Protein AF-A0A382PWG3-F1 (afdb_monomer)

Solvent-accessible surface area (backbone atoms only — not comparable to full-atom values): 4470 Å² total; per-residue (Å²): 109,71,66,60,56,50,50,53,50,52,50,53,50,51,53,50,51,51,53,52,55,62,69,65,56,74,77,79,65,68,70,42,78,4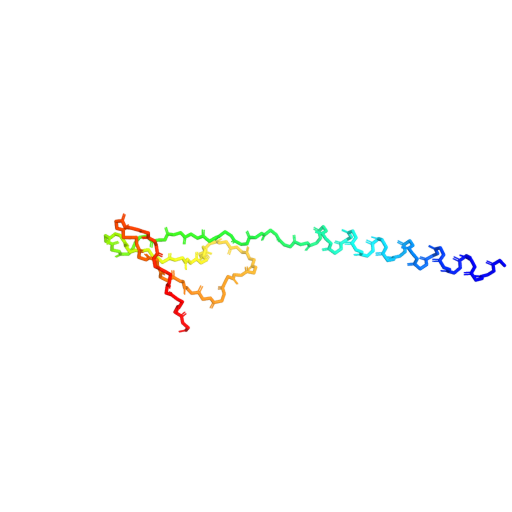4,75,79,49,94,54,30,28,37,37,35,55,54,86,87,62,86,76,79,68,67,97,58,43,32,39,35,40,60,52,101,90,48,75,48,80,43,78,51,130

Sequence (73 aa):
MNRILCLTLLVALGVFTTLVSNNAQEARFPIRALEVAQNLHVLSSDPNQQGMRTGGNTGVFVTTNGIVLVDTK

Structure (mmCIF, N/CA/C/O backbone):
data_AF-A0A382PWG3-F1
#
_entry.id   AF-A0A382PWG3-F1
#
loop_
_atom_site.group_PDB
_atom_site.id
_atom_site.type_symbol
_atom_site.label_atom_id
_atom_site.label_alt_id
_atom_site.label_comp_id
_atom_site.label_asym_id
_atom_site.label_entity_id
_atom_site.label_seq_id
_atom_site.pdbx_PDB_ins_code
_atom_site.Cartn_x
_atom_site.Cartn_y
_atom_site.Cartn_z
_atom_site.occupancy
_atom_site.B_iso_or_equiv
_atom_site.auth_seq_id
_atom_site.auth_comp_id
_atom_site.auth_asym_id
_atom_site.auth_atom_id
_atom_site.pdbx_PDB_model_num
ATOM 1 N N . MET A 1 1 ? -3.276 23.997 42.558 1.00 63.59 1 MET A N 1
ATOM 2 C CA . MET A 1 1 ? -2.525 24.560 41.411 1.00 63.59 1 MET A CA 1
ATOM 3 C C . MET A 1 1 ? -1.573 23.557 40.764 1.00 63.59 1 MET A C 1
ATOM 5 O O . MET A 1 1 ? -1.700 23.358 39.566 1.00 63.59 1 MET A O 1
ATOM 9 N N . ASN A 1 2 ? -0.716 22.849 41.512 1.00 84.38 2 ASN A N 1
ATOM 10 C CA . ASN A 1 2 ? 0.278 21.923 40.927 1.00 84.38 2 ASN A CA 1
ATOM 11 C C . ASN A 1 2 ? -0.315 20.824 40.028 1.00 84.38 2 ASN A C 1
ATOM 13 O O . ASN A 1 2 ? 0.273 20.482 39.012 1.00 84.38 2 ASN A O 1
ATOM 17 N N . ARG A 1 3 ? -1.503 20.303 40.365 1.00 87.31 3 ARG A N 1
ATOM 18 C CA . ARG A 1 3 ? -2.181 19.274 39.557 1.00 87.31 3 ARG A CA 1
ATOM 19 C C . ARG A 1 3 ? -2.661 19.802 38.206 1.00 87.31 3 ARG A C 1
ATOM 21 O O . ARG A 1 3 ? -2.487 19.121 37.209 1.00 87.31 3 ARG A O 1
ATOM 28 N N . ILE A 1 4 ? -3.223 21.012 38.179 1.00 93.31 4 ILE A N 1
ATOM 29 C CA . ILE A 1 4 ? -3.702 21.651 36.944 1.00 93.31 4 ILE A CA 1
ATOM 30 C C . ILE A 1 4 ? -2.510 21.977 36.046 1.00 93.31 4 ILE A C 1
ATOM 32 O O . ILE A 1 4 ? -2.531 21.649 34.869 1.00 93.31 4 ILE A O 1
ATOM 36 N N . LEU A 1 5 ? -1.439 22.533 36.620 1.00 95.12 5 LEU A N 1
ATOM 37 C CA . LEU A 1 5 ? -0.214 22.844 35.884 1.00 95.12 5 LEU A CA 1
ATOM 38 C C . LEU A 1 5 ? 0.424 21.579 35.287 1.00 95.12 5 LEU A C 1
ATOM 40 O O . LEU A 1 5 ? 0.814 21.576 34.124 1.00 95.12 5 LEU A O 1
ATOM 44 N N . CYS A 1 6 ? 0.452 20.488 36.056 1.00 95.12 6 CYS A N 1
ATOM 45 C CA . CYS A 1 6 ? 0.913 19.185 35.584 1.00 95.12 6 CYS A CA 1
ATOM 46 C C . CYS A 1 6 ? 0.038 18.640 34.443 1.00 95.12 6 CYS A C 1
ATOM 48 O O . CYS A 1 6 ? 0.569 18.207 33.425 1.00 95.12 6 CYS A O 1
ATOM 50 N N . LEU A 1 7 ? -1.293 18.718 34.569 1.00 96.06 7 LEU A N 1
ATOM 51 C CA . LEU A 1 7 ? -2.211 18.243 33.531 1.00 96.06 7 LEU A CA 1
ATOM 52 C C . LEU A 1 7 ? -2.040 19.026 32.224 1.00 96.06 7 LEU A C 1
ATOM 54 O O . LEU A 1 7 ? -1.958 18.428 31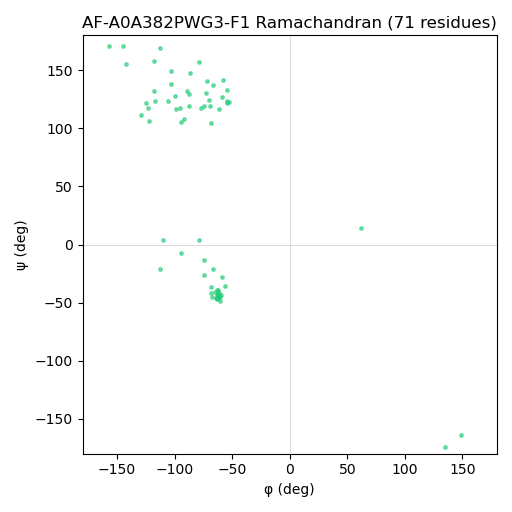.155 1.00 96.06 7 LEU A O 1
ATOM 58 N N . THR A 1 8 ? -1.930 20.354 32.311 1.00 96.38 8 THR A N 1
ATOM 59 C CA . THR A 1 8 ? -1.713 21.218 31.145 1.00 96.38 8 THR A CA 1
ATOM 60 C C . THR A 1 8 ? -0.388 20.904 30.457 1.00 96.38 8 THR A C 1
ATOM 62 O O . THR A 1 8 ? -0.347 20.811 29.232 1.00 96.38 8 THR A O 1
ATOM 65 N N . LEU A 1 9 ? 0.685 20.688 31.228 1.00 97.50 9 LEU A N 1
ATOM 66 C CA . LEU A 1 9 ? 1.983 20.288 30.685 1.00 97.50 9 LEU A CA 1
ATOM 67 C C . LEU A 1 9 ? 1.886 18.946 29.946 1.00 97.50 9 LEU A C 1
ATOM 69 O O . LEU A 1 9 ? 2.401 18.815 28.838 1.00 97.50 9 LEU A O 1
ATOM 73 N N . LEU A 1 10 ? 1.198 17.967 30.541 1.00 97.19 10 LEU A N 1
ATOM 74 C CA . LEU A 1 10 ? 1.042 16.638 29.956 1.00 97.19 10 LEU A CA 1
ATOM 75 C C . LEU A 1 10 ? 0.273 16.693 28.630 1.00 97.19 10 LEU A C 1
ATOM 77 O O . LEU A 1 10 ? 0.676 16.067 27.652 1.00 97.19 10 LEU A O 1
ATOM 81 N N . VAL A 1 11 ? -0.807 17.479 28.583 1.00 98.00 11 VAL A N 1
ATOM 82 C CA . VAL A 1 11 ? -1.598 17.689 27.364 1.00 98.00 11 VAL A CA 1
ATOM 83 C C . VAL A 1 11 ? -0.762 18.381 26.292 1.00 98.00 11 VAL A C 1
ATOM 85 O O . VAL A 1 11 ? -0.742 17.919 25.154 1.00 98.00 11 VAL A O 1
ATOM 88 N N . ALA A 1 12 ? -0.029 19.441 26.642 1.00 97.94 12 ALA A N 1
ATOM 89 C CA . ALA A 1 12 ? 0.834 20.145 25.695 1.00 97.94 12 ALA A CA 1
ATOM 90 C C . ALA A 1 12 ? 1.908 19.215 25.105 1.00 97.94 12 ALA A C 1
ATOM 92 O O . ALA A 1 12 ? 2.115 19.199 23.892 1.00 97.94 12 ALA A O 1
ATOM 93 N N . LEU A 1 13 ? 2.539 18.388 25.945 1.00 98.00 13 LEU A N 1
ATOM 94 C CA . LEU A 1 13 ? 3.527 17.404 25.509 1.00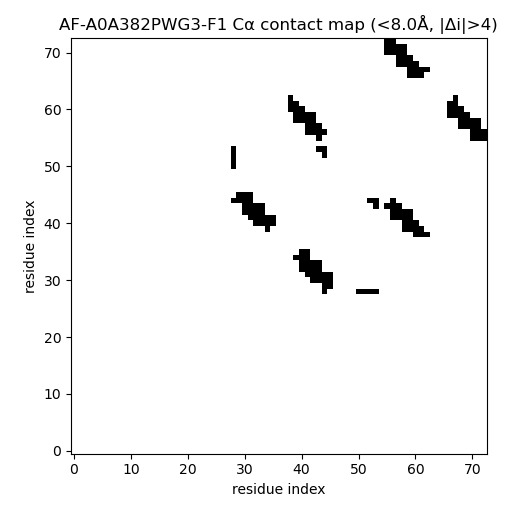 98.00 13 LEU A CA 1
ATOM 95 C C . LEU A 1 13 ? 2.903 16.321 24.614 1.00 98.00 13 LEU A C 1
ATOM 97 O O . LEU A 1 13 ? 3.485 15.950 23.596 1.00 98.00 13 LEU A O 1
ATOM 101 N N . GLY A 1 14 ? 1.705 15.839 24.949 1.00 97.56 14 GLY A N 1
ATOM 102 C CA . GLY A 1 14 ? 0.968 14.865 24.140 1.00 97.56 14 GLY A CA 1
ATOM 103 C C . GLY A 1 14 ? 0.600 15.404 22.755 1.00 97.56 14 GLY A C 1
ATOM 104 O O . GLY A 1 14 ? 0.826 14.743 21.742 1.00 97.56 14 GLY A O 1
ATOM 105 N N . VAL A 1 15 ? 0.100 16.638 22.685 1.00 97.62 15 VAL A N 1
ATOM 106 C CA . VAL A 1 15 ? -0.202 17.300 21.407 1.00 97.62 15 VAL A CA 1
ATOM 107 C C . VAL A 1 15 ? 1.074 17.493 20.591 1.00 97.62 15 VAL A C 1
ATOM 109 O O . VAL A 1 15 ? 1.102 17.154 19.410 1.00 97.62 15 VAL A O 1
ATOM 112 N N . PHE A 1 16 ? 2.152 17.971 21.216 1.00 97.12 16 PHE A N 1
ATOM 113 C CA . PHE A 1 16 ? 3.428 18.184 20.536 1.00 97.12 16 PHE A CA 1
ATOM 114 C C . PHE A 1 16 ? 4.008 16.884 19.965 1.00 97.12 16 PHE A C 1
ATOM 116 O O . PHE A 1 16 ? 4.357 16.825 18.789 1.00 97.12 16 PHE A O 1
ATOM 123 N N . THR A 1 17 ? 4.054 15.817 20.764 1.00 95.44 17 THR A N 1
ATOM 124 C CA . THR A 1 17 ? 4.550 14.502 20.322 1.00 95.44 17 THR A CA 1
ATOM 125 C C . THR A 1 17 ? 3.703 13.913 19.197 1.00 95.44 17 THR A C 1
ATOM 127 O O . THR A 1 17 ? 4.259 13.377 18.239 1.00 95.44 17 THR A O 1
ATOM 130 N N . THR A 1 18 ? 2.379 14.075 19.255 1.00 95.00 18 THR A N 1
ATOM 131 C CA . THR A 1 18 ? 1.468 13.651 18.181 1.00 95.00 18 THR A CA 1
ATOM 132 C C . THR A 1 18 ? 1.748 14.412 16.886 1.00 95.00 18 THR A C 1
ATOM 134 O O . THR A 1 18 ? 1.885 13.801 15.829 1.00 95.00 18 THR A O 1
ATOM 137 N N . LEU A 1 19 ? 1.891 15.739 16.960 1.00 94.69 19 LEU A N 1
ATOM 138 C CA . LEU A 1 19 ? 2.190 16.578 15.798 1.00 94.69 19 LEU A CA 1
ATOM 139 C C . LEU A 1 19 ? 3.538 16.222 15.169 1.00 94.69 19 LEU A C 1
ATOM 141 O O . LEU A 1 19 ? 3.619 16.078 13.950 1.00 94.69 19 LEU A O 1
ATOM 145 N N . VAL A 1 20 ? 4.584 16.059 15.981 1.00 92.88 20 VAL A N 1
ATOM 146 C CA . VAL A 1 20 ? 5.918 15.680 15.498 1.00 92.88 20 VAL A CA 1
ATOM 147 C C . VAL A 1 20 ? 5.884 14.298 14.853 1.00 92.88 20 VAL A C 1
ATOM 149 O O . VAL A 1 20 ? 6.383 14.147 13.745 1.00 92.88 20 VAL A O 1
ATOM 152 N N . SER A 1 21 ? 5.238 13.314 15.483 1.00 87.81 21 SER A N 1
ATOM 153 C CA . SER A 1 21 ? 5.138 11.951 14.937 1.00 87.81 21 SER A CA 1
ATOM 154 C C . SER A 1 21 ? 4.367 11.916 13.617 1.00 87.81 21 SER A C 1
ATOM 156 O O . SER A 1 21 ? 4.764 11.219 12.690 1.00 87.81 21 SER A O 1
ATOM 158 N N . ASN A 1 22 ? 3.297 12.707 13.503 1.00 86.56 22 ASN A N 1
ATOM 159 C CA . ASN A 1 22 ? 2.519 12.810 12.271 1.00 86.56 22 ASN A CA 1
ATOM 160 C C . ASN A 1 22 ? 3.305 13.495 11.138 1.00 86.56 22 ASN A C 1
ATOM 162 O O . ASN A 1 22 ? 3.191 13.098 9.985 1.00 86.56 22 ASN A O 1
ATOM 166 N N . ASN A 1 23 ? 4.126 14.502 11.453 1.00 82.12 23 ASN A N 1
ATOM 167 C CA . ASN A 1 23 ? 5.014 15.135 10.467 1.00 82.12 23 ASN A CA 1
ATOM 168 C C . ASN A 1 23 ? 6.228 14.266 10.111 1.00 82.12 23 ASN A C 1
ATOM 170 O O . ASN A 1 23 ? 6.764 14.390 9.016 1.00 82.12 23 ASN A O 1
ATOM 174 N N . ALA A 1 24 ? 6.656 13.388 11.018 1.00 77.69 24 ALA A N 1
ATOM 175 C CA . ALA A 1 24 ? 7.725 12.424 10.786 1.00 77.69 24 ALA A CA 1
ATOM 176 C C . ALA A 1 24 ? 7.266 11.197 9.978 1.00 77.69 24 ALA A C 1
ATOM 178 O O . ALA A 1 24 ? 8.056 10.276 9.777 1.00 77.69 24 ALA A O 1
ATOM 179 N N . GLN A 1 25 ? 6.010 11.156 9.518 1.00 70.31 25 GLN A N 1
ATOM 180 C CA . GLN A 1 25 ? 5.554 10.104 8.622 1.00 70.31 25 GLN A CA 1
ATOM 181 C C . GLN A 1 25 ? 6.371 10.155 7.324 1.00 70.31 25 GLN A C 1
ATOM 183 O O . GLN A 1 25 ? 6.315 11.136 6.581 1.00 70.31 25 GLN A O 1
ATOM 188 N N . GLU A 1 26 ? 7.126 9.088 7.051 1.00 66.81 26 GLU A N 1
ATOM 189 C CA . GLU A 1 26 ? 7.879 8.972 5.805 1.00 66.81 26 GLU A CA 1
ATOM 190 C C . GLU A 1 26 ? 6.938 9.077 4.599 1.00 66.81 26 GLU A C 1
ATOM 192 O O . GLU A 1 26 ? 5.811 8.560 4.599 1.00 66.81 26 GLU A O 1
ATOM 197 N N . ALA A 1 27 ? 7.411 9.752 3.549 1.00 70.75 27 ALA A N 1
ATOM 198 C CA . ALA A 1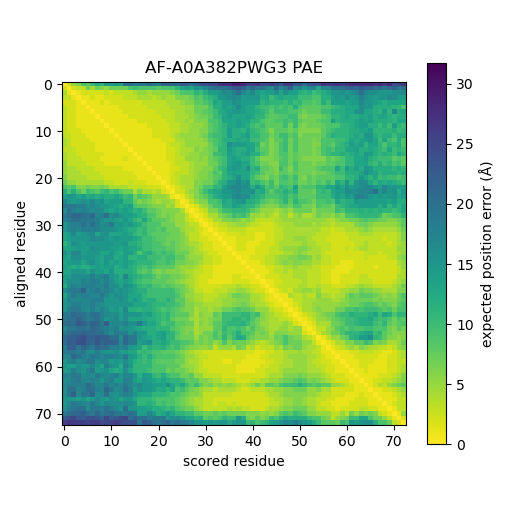 27 ? 6.711 9.777 2.277 1.00 70.75 27 ALA A CA 1
ATOM 199 C C . ALA A 1 27 ? 6.465 8.334 1.817 1.00 70.75 27 ALA A C 1
ATOM 201 O O . ALA A 1 27 ? 7.367 7.497 1.864 1.00 70.75 27 ALA A O 1
ATOM 202 N N . ARG A 1 28 ? 5.234 8.034 1.382 1.00 72.62 28 ARG A N 1
ATOM 203 C CA . ARG A 1 28 ? 4.895 6.694 0.885 1.00 72.62 28 ARG A CA 1
ATOM 204 C C . ARG A 1 28 ? 5.873 6.323 -0.225 1.00 72.62 28 ARG A C 1
ATOM 206 O O . ARG A 1 28 ? 5.968 7.051 -1.214 1.00 72.62 28 ARG A O 1
ATOM 213 N N . PHE A 1 29 ? 6.569 5.201 -0.058 1.00 73.44 29 PHE A N 1
ATOM 214 C CA . PHE A 1 29 ? 7.524 4.736 -1.054 1.00 73.44 29 PHE A CA 1
ATOM 215 C C . PHE A 1 29 ? 6.799 4.521 -2.392 1.00 73.44 29 PHE A C 1
ATOM 217 O O . PHE A 1 29 ? 5.765 3.842 -2.415 1.00 73.44 29 PHE A O 1
ATOM 224 N N . PRO A 1 30 ? 7.272 5.112 -3.502 1.00 76.88 30 PRO A N 1
ATOM 225 C CA . PRO A 1 30 ? 6.568 5.019 -4.769 1.00 76.88 30 PRO A CA 1
ATOM 226 C C . PRO A 1 30 ? 6.641 3.590 -5.309 1.00 76.88 30 PRO A C 1
ATOM 228 O O . PRO A 1 30 ? 7.713 3.057 -5.603 1.00 76.88 30 PRO A O 1
ATOM 231 N N . ILE A 1 31 ? 5.469 2.979 -5.462 1.00 83.88 31 ILE A N 1
ATOM 232 C CA . ILE A 1 31 ? 5.308 1.666 -6.084 1.00 83.88 31 ILE A CA 1
ATOM 233 C C . ILE A 1 31 ? 5.158 1.873 -7.588 1.00 83.88 31 ILE A C 1
ATOM 235 O O . ILE A 1 31 ? 4.342 2.680 -8.038 1.00 83.88 31 ILE A O 1
ATOM 239 N N . ARG A 1 32 ? 5.941 1.134 -8.372 1.00 86.81 32 ARG A N 1
ATOM 240 C CA . ARG A 1 32 ? 5.878 1.148 -9.836 1.00 86.81 32 ARG A CA 1
ATOM 241 C C . ARG A 1 32 ? 5.157 -0.098 -10.330 1.00 86.81 32 ARG A C 1
ATOM 243 O O . ARG A 1 32 ? 5.416 -1.187 -9.827 1.00 86.81 32 ARG A O 1
ATOM 250 N N . ALA A 1 33 ? 4.296 0.061 -11.332 1.00 89.38 33 ALA A N 1
ATOM 251 C CA . ALA A 1 33 ? 3.721 -1.054 -12.076 1.00 89.38 33 ALA A CA 1
ATOM 252 C C . ALA A 1 33 ? 4.603 -1.345 -13.295 1.00 89.38 33 ALA A C 1
ATOM 254 O O . ALA A 1 33 ? 4.647 -0.555 -14.237 1.00 89.38 33 ALA A O 1
ATOM 255 N N . LEU A 1 34 ? 5.329 -2.459 -13.260 1.00 90.88 34 LEU A N 1
ATOM 256 C CA . LEU A 1 34 ? 6.134 -2.934 -14.379 1.00 90.88 34 LEU A CA 1
ATOM 257 C C . LEU A 1 34 ? 5.319 -3.948 -15.176 1.00 90.88 34 LEU A C 1
ATOM 259 O O . LEU A 1 34 ? 4.965 -4.992 -14.640 1.00 90.88 34 LEU A O 1
ATOM 263 N N . GLU A 1 35 ? 5.019 -3.661 -16.439 1.00 93.00 35 GLU A N 1
ATOM 264 C CA . GLU A 1 35 ? 4.416 -4.657 -17.328 1.00 93.00 35 GLU A CA 1
ATOM 265 C C . GLU A 1 35 ? 5.443 -5.746 -17.658 1.00 93.00 35 GLU A C 1
ATOM 267 O O . GLU A 1 35 ? 6.548 -5.449 -18.112 1.00 93.00 35 GLU A O 1
ATOM 272 N N . VAL A 1 36 ? 5.089 -7.003 -17.393 1.00 93.62 36 VAL A N 1
ATOM 273 C CA . VAL A 1 36 ? 5.949 -8.170 -17.658 1.00 93.62 36 VAL A CA 1
ATOM 274 C C . VAL A 1 36 ? 5.381 -9.065 -18.760 1.00 93.62 36 VAL A C 1
ATOM 276 O O . VAL A 1 36 ? 6.126 -9.816 -19.383 1.00 93.62 36 VAL A O 1
ATOM 279 N N . ALA A 1 37 ? 4.076 -8.971 -19.023 1.00 93.81 37 ALA A N 1
ATOM 280 C CA . ALA A 1 37 ? 3.401 -9.547 -20.180 1.00 93.81 37 ALA A CA 1
ATOM 281 C C . ALA A 1 37 ? 2.096 -8.780 -20.448 1.00 93.81 37 ALA A C 1
ATOM 283 O O . ALA A 1 37 ? 1.671 -7.979 -19.618 1.00 93.81 37 ALA A O 1
ATOM 284 N N . GLN A 1 38 ? 1.438 -9.055 -21.579 1.00 95.25 38 GLN A N 1
ATOM 285 C CA . GLN A 1 38 ? 0.171 -8.407 -21.919 1.00 95.25 38 GLN A CA 1
ATOM 286 C C . GLN A 1 38 ? -0.848 -8.579 -20.783 1.00 95.25 38 GLN A C 1
ATOM 288 O O . GLN A 1 38 ? -1.189 -9.704 -20.412 1.00 95.25 38 GLN A O 1
ATOM 293 N N . ASN A 1 39 ? -1.339 -7.453 -20.257 1.00 94.06 39 ASN A N 1
ATOM 294 C CA . ASN A 1 39 ? -2.273 -7.377 -19.128 1.00 94.06 39 ASN A CA 1
ATOM 295 C C . ASN A 1 39 ? -1.745 -7.942 -17.793 1.00 94.06 39 ASN A C 1
ATOM 297 O O . ASN A 1 39 ? -2.531 -8.173 -16.871 1.00 94.06 39 ASN A O 1
ATOM 301 N N . LEU A 1 40 ? -0.437 -8.171 -17.671 1.00 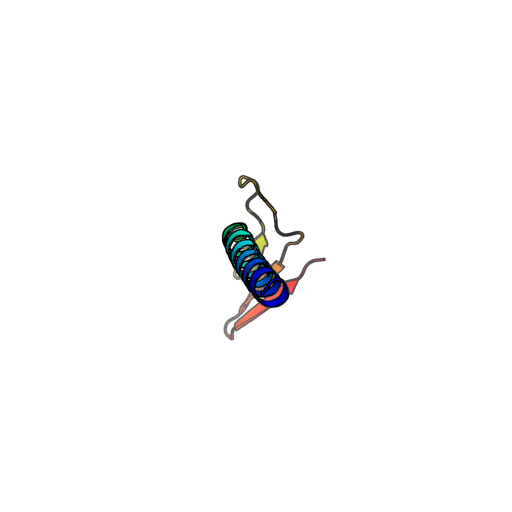94.62 40 LEU A N 1
ATOM 302 C CA . LEU A 1 40 ? 0.210 -8.653 -16.457 1.00 94.62 40 LEU A CA 1
ATOM 303 C C . LEU A 1 40 ? 1.296 -7.672 -16.022 1.00 94.62 40 LEU A C 1
ATOM 305 O O . LEU A 1 40 ? 2.310 -7.488 -16.700 1.00 94.62 40 LEU A O 1
ATOM 309 N N . HIS A 1 41 ? 1.109 -7.101 -14.839 1.00 94.25 41 HIS A N 1
ATOM 310 C CA . HIS A 1 41 ? 2.061 -6.195 -14.217 1.00 94.25 41 HIS A CA 1
ATOM 311 C C . HIS A 1 41 ? 2.585 -6.756 -12.900 1.00 94.25 41 HIS A C 1
ATOM 313 O O . HIS A 1 41 ? 1.939 -7.569 -12.244 1.00 94.25 41 HIS A O 1
ATOM 319 N N . VAL A 1 42 ? 3.747 -6.274 -12.484 1.00 92.25 42 VAL A N 1
ATOM 320 C CA . VAL A 1 42 ? 4.297 -6.480 -11.149 1.00 92.25 42 VAL A CA 1
ATOM 321 C C . VAL A 1 42 ? 4.424 -5.121 -10.478 1.00 92.25 42 VAL A C 1
ATOM 323 O O . VAL A 1 42 ? 5.077 -4.217 -10.998 1.00 92.25 42 VAL A O 1
ATOM 326 N N . LEU A 1 43 ? 3.791 -4.977 -9.319 1.00 90.62 43 LEU A N 1
ATOM 327 C CA . LEU A 1 43 ? 4.007 -3.866 -8.407 1.00 90.62 43 LEU A CA 1
ATOM 328 C C . LEU A 1 43 ? 5.311 -4.109 -7.663 1.00 90.62 43 LEU A C 1
ATOM 330 O O . LEU A 1 43 ? 5.439 -5.101 -6.945 1.00 90.62 43 LEU A O 1
ATOM 334 N N . SER A 1 44 ? 6.272 -3.211 -7.850 1.00 86.81 44 SER A N 1
ATOM 335 C CA . SER A 1 44 ? 7.577 -3.310 -7.207 1.00 86.81 44 SER A CA 1
ATOM 336 C C . SER A 1 44 ? 8.111 -1.946 -6.782 1.00 86.81 44 SER A C 1
ATOM 338 O O . SER A 1 44 ? 7.749 -0.899 -7.328 1.00 86.81 44 SER A O 1
ATOM 340 N N . SER A 1 45 ? 8.992 -1.972 -5.786 1.00 85.25 45 SER A N 1
ATOM 341 C CA . SER A 1 45 ? 9.737 -0.806 -5.325 1.00 85.25 45 SER A CA 1
ATOM 342 C C . SER A 1 45 ? 10.815 -0.420 -6.337 1.00 85.25 45 SER A C 1
ATOM 344 O O . SER A 1 45 ? 11.639 -1.257 -6.709 1.00 85.25 45 SER A O 1
ATOM 346 N N . ASP A 1 46 ? 10.882 0.859 -6.716 1.00 81.38 46 ASP A N 1
ATOM 347 C CA . ASP A 1 46 ? 11.971 1.388 -7.547 1.00 81.38 46 ASP A CA 1
ATOM 348 C C . ASP A 1 46 ? 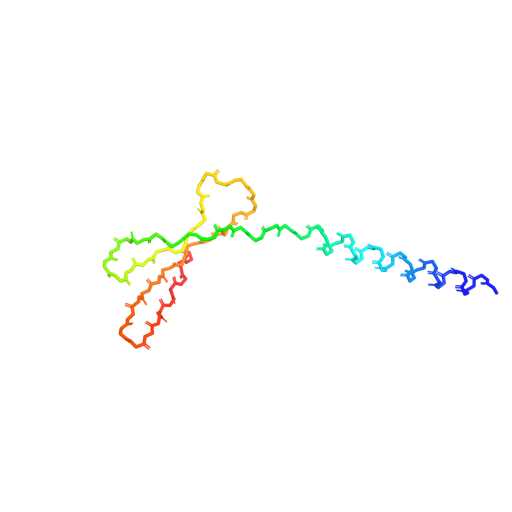13.359 1.048 -6.956 1.00 81.38 46 ASP A C 1
ATOM 350 O O . ASP A 1 46 ? 13.631 1.414 -5.808 1.00 81.38 46 ASP A O 1
ATOM 354 N N . PRO A 1 47 ? 14.250 0.360 -7.698 1.00 77.50 47 PRO A N 1
ATOM 355 C CA . PRO A 1 47 ? 15.605 0.057 -7.237 1.00 77.50 47 PRO A CA 1
ATOM 356 C C . PRO A 1 47 ? 16.510 1.267 -7.065 1.00 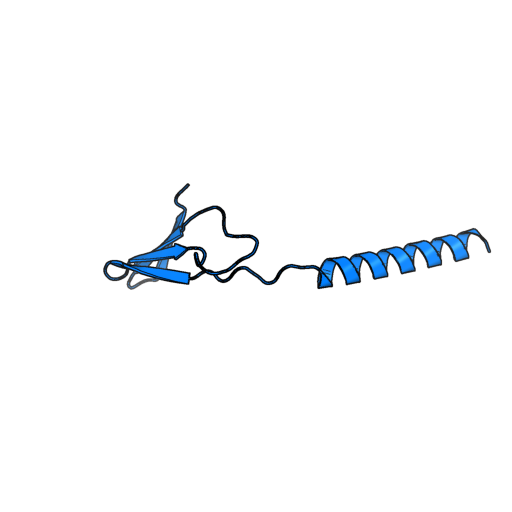77.50 47 PRO A C 1
ATOM 358 O O . PRO A 1 47 ? 17.475 1.173 -6.310 1.00 77.50 47 PRO A O 1
ATOM 361 N N . ASN A 1 48 ? 16.199 2.387 -7.711 1.00 82.75 48 ASN A N 1
ATOM 362 C CA . ASN A 1 48 ? 17.034 3.583 -7.665 1.00 82.75 48 ASN A CA 1
ATOM 363 C C . ASN A 1 48 ? 16.590 4.588 -6.590 1.00 82.75 48 ASN A C 1
ATOM 365 O O . ASN A 1 48 ? 17.286 5.575 -6.356 1.00 82.75 48 ASN A O 1
ATOM 369 N N . GLN A 1 49 ? 15.447 4.360 -5.935 1.00 79.31 49 GLN A N 1
ATOM 370 C CA . GLN A 1 49 ? 14.978 5.193 -4.828 1.00 79.31 49 GLN A CA 1
ATOM 371 C C . GLN A 1 49 ? 15.515 4.670 -3.492 1.00 79.31 49 GLN A C 1
ATOM 373 O O . GLN A 1 49 ? 15.432 3.480 -3.186 1.00 79.31 49 GLN A O 1
ATOM 378 N N . GLN A 1 50 ? 16.050 5.583 -2.685 1.00 74.56 50 GLN A N 1
ATOM 379 C CA . GLN A 1 50 ? 16.456 5.317 -1.305 1.00 74.56 50 GLN A CA 1
ATOM 380 C C . GLN A 1 50 ? 15.264 5.515 -0.356 1.00 74.56 50 GLN A C 1
ATOM 382 O O . GLN A 1 50 ? 14.416 6.368 -0.606 1.00 74.56 50 GLN A O 1
ATOM 387 N N . GLY A 1 51 ? 15.200 4.741 0.731 1.00 77.25 51 GLY A N 1
ATOM 388 C CA . GLY A 1 51 ? 14.131 4.811 1.737 1.00 77.25 51 GLY A CA 1
ATOM 389 C C . GLY A 1 51 ? 13.601 3.433 2.138 1.00 77.25 51 GLY A C 1
ATOM 390 O O . GLY A 1 51 ? 14.134 2.406 1.705 1.00 77.25 51 GLY A O 1
ATOM 391 N N . MET A 1 52 ? 12.549 3.399 2.960 1.00 72.56 52 MET A N 1
ATOM 392 C CA . MET A 1 52 ? 11.870 2.156 3.327 1.00 72.56 52 MET A CA 1
ATOM 393 C C . MET A 1 52 ? 11.130 1.545 2.130 1.00 72.56 52 MET A C 1
ATOM 395 O O . MET A 1 52 ? 10.065 2.008 1.729 1.00 72.56 52 MET A O 1
ATOM 399 N N . ARG A 1 53 ? 11.699 0.479 1.562 1.00 73.94 53 ARG A N 1
ATOM 400 C CA . ARG A 1 53 ? 11.138 -0.241 0.408 1.00 73.94 53 ARG A CA 1
ATOM 401 C C . ARG A 1 53 ? 10.009 -1.176 0.841 1.00 73.94 53 ARG A C 1
ATOM 403 O O . ARG A 1 53 ? 9.953 -1.624 1.986 1.00 73.94 53 ARG A O 1
ATOM 410 N N . THR A 1 54 ? 9.130 -1.516 -0.096 1.00 75.62 54 THR A N 1
ATOM 411 C CA . THR A 1 54 ? 8.153 -2.593 0.100 1.00 75.62 54 THR A CA 1
ATOM 412 C C . THR A 1 54 ? 8.881 -3.934 0.200 1.00 75.62 54 THR A C 1
ATOM 414 O O . THR A 1 54 ? 9.816 -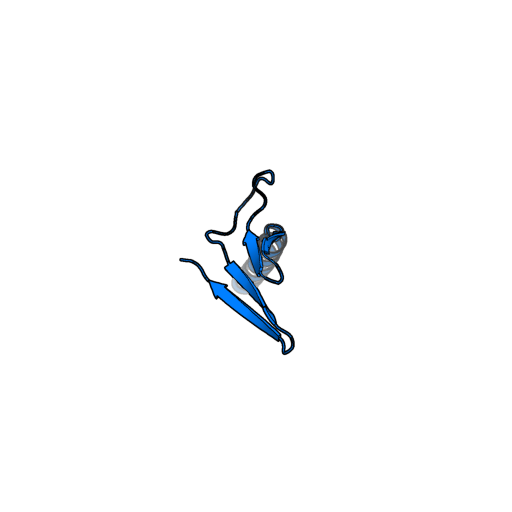4.196 -0.553 1.00 75.62 54 THR A O 1
ATOM 417 N N . GLY A 1 55 ? 8.465 -4.786 1.140 1.00 71.31 55 GLY A N 1
ATOM 418 C CA . GLY A 1 55 ? 9.116 -6.079 1.386 1.00 71.31 55 GLY A CA 1
ATOM 419 C C . GLY A 1 55 ? 8.833 -7.156 0.333 1.00 71.31 55 GLY A C 1
ATOM 420 O O . GLY A 1 55 ? 9.523 -8.167 0.321 1.00 71.31 55 GLY A O 1
ATOM 421 N N . GLY A 1 56 ? 7.846 -6.949 -0.543 1.00 77.25 56 GLY A N 1
ATOM 422 C CA . GLY A 1 56 ? 7.413 -7.935 -1.532 1.00 77.25 56 GLY A CA 1
ATOM 423 C C . GLY A 1 56 ? 6.975 -7.309 -2.853 1.00 77.25 56 GLY A C 1
ATOM 424 O O . GLY A 1 56 ? 6.847 -6.084 -2.972 1.00 77.25 56 GLY A O 1
ATOM 425 N N . ASN A 1 57 ? 6.754 -8.186 -3.829 1.00 85.00 57 ASN A N 1
ATOM 426 C CA . ASN A 1 57 ? 6.169 -7.866 -5.123 1.00 85.00 57 ASN A CA 1
ATOM 427 C C . ASN A 1 57 ? 4.704 -8.323 -5.147 1.00 85.00 57 ASN A C 1
ATOM 429 O O . ASN A 1 57 ? 4.344 -9.330 -4.540 1.00 85.00 57 ASN A O 1
ATOM 433 N N . THR A 1 58 ? 3.861 -7.617 -5.894 1.00 90.50 58 THR A N 1
ATOM 434 C CA . THR A 1 58 ? 2.471 -8.038 -6.120 1.00 90.50 58 THR A CA 1
ATOM 435 C C . THR A 1 58 ? 2.209 -8.126 -7.614 1.00 90.50 58 THR A C 1
ATOM 437 O O . THR A 1 58 ? 2.372 -7.143 -8.332 1.00 90.50 58 THR A O 1
ATOM 440 N N . GLY A 1 59 ? 1.800 -9.296 -8.095 1.00 92.12 59 GLY A N 1
ATOM 441 C CA . GLY A 1 59 ? 1.316 -9.477 -9.458 1.00 92.12 59 GLY A CA 1
ATOM 442 C C . GLY A 1 59 ? -0.066 -8.851 -9.637 1.00 92.12 59 GLY A C 1
ATOM 443 O O . GLY A 1 59 ? -0.924 -8.946 -8.761 1.00 92.12 59 GLY A O 1
ATOM 444 N N . VAL A 1 60 ? -0.292 -8.220 -10.782 1.00 94.56 60 VAL A N 1
ATOM 445 C CA . VAL A 1 60 ? -1.544 -7.559 -11.149 1.00 94.56 60 VAL A CA 1
ATOM 446 C C . VAL A 1 60 ? -1.957 -8.064 -12.517 1.00 94.56 60 VAL A C 1
ATOM 448 O O . VAL A 1 60 ? -1.314 -7.752 -13.516 1.00 94.56 60 VAL A O 1
ATOM 451 N N . PHE A 1 61 ? -3.046 -8.821 -12.564 1.00 95.69 61 PHE A N 1
ATOM 452 C CA . PHE A 1 61 ? -3.671 -9.238 -13.812 1.00 95.69 61 PHE A CA 1
ATOM 453 C C . PHE A 1 61 ? -4.856 -8.327 -14.113 1.00 95.69 61 PHE A C 1
ATOM 455 O O . PHE A 1 61 ? -5.835 -8.291 -13.363 1.00 95.69 61 PHE A O 1
ATOM 462 N N . VAL A 1 62 ? -4.767 -7.597 -15.219 1.00 95.38 62 VAL A N 1
ATOM 463 C CA . VAL A 1 62 ? -5.847 -6.754 -15.728 1.00 95.38 62 VAL A CA 1
ATOM 464 C C . VAL A 1 62 ? -6.740 -7.614 -16.616 1.00 95.38 62 VAL A C 1
ATOM 466 O O . VAL A 1 62 ? -6.313 -8.181 -17.615 1.00 95.38 62 VAL A O 1
ATOM 469 N N . THR A 1 63 ? -8.003 -7.748 -16.246 1.00 94.06 63 THR A N 1
ATOM 470 C CA . THR A 1 63 ? -8.998 -8.502 -17.012 1.00 94.06 63 THR A CA 1
ATOM 471 C C . THR A 1 63 ? -10.045 -7.546 -17.565 1.00 94.06 63 THR A C 1
ATOM 473 O O . THR A 1 63 ? -10.144 -6.396 -17.140 1.00 94.06 63 THR A O 1
ATOM 476 N N . THR A 1 64 ? -10.889 -8.030 -18.471 1.00 95.06 64 THR A N 1
ATOM 477 C CA . THR A 1 64 ? -12.002 -7.244 -19.024 1.00 95.06 64 THR A CA 1
ATOM 478 C C . THR A 1 64 ? -12.983 -6.764 -17.949 1.00 95.06 64 THR A C 1
ATOM 480 O O . THR A 1 64 ? -13.616 -5.729 -18.122 1.00 95.06 64 THR A O 1
ATOM 483 N N . ASN A 1 65 ? -13.095 -7.497 -16.836 1.00 94.81 65 ASN A N 1
ATOM 484 C CA . ASN A 1 65 ? -14.098 -7.264 -15.794 1.00 94.81 65 ASN A CA 1
ATOM 485 C C . ASN A 1 65 ? -13.503 -6.728 -14.483 1.00 94.81 65 ASN A C 1
ATOM 487 O O . ASN A 1 65 ? -14.228 -6.583 -13.500 1.00 94.81 65 ASN A O 1
ATOM 491 N N . GLY A 1 66 ? -12.196 -6.463 -14.435 1.00 94.31 66 GLY A N 1
ATOM 492 C CA . GLY A 1 66 ? -11.541 -5.970 -13.227 1.00 94.31 66 GLY A CA 1
ATOM 493 C C . GLY A 1 66 ? -10.092 -6.411 -13.082 1.00 94.31 66 GLY A C 1
ATOM 494 O O . GLY A 1 66 ? -9.461 -6.869 -14.032 1.00 94.31 66 GLY A O 1
ATOM 495 N N . ILE A 1 67 ? -9.569 -6.268 -11.867 1.00 95.81 67 ILE A N 1
ATOM 496 C CA . ILE A 1 67 ? -8.159 -6.484 -11.541 1.00 95.81 67 ILE A CA 1
ATOM 497 C C . ILE A 1 67 ? -8.041 -7.627 -10.533 1.00 95.81 67 ILE A C 1
ATOM 499 O O . ILE A 1 67 ? -8.735 -7.630 -9.517 1.00 95.81 67 ILE A O 1
ATOM 503 N N . VAL A 1 68 ? -7.135 -8.568 -10.793 1.00 95.25 68 VAL A N 1
ATOM 504 C CA . VAL A 1 68 ? -6.748 -9.620 -9.845 1.00 95.25 68 VAL A CA 1
ATOM 505 C C . VAL A 1 68 ? -5.371 -9.290 -9.282 1.00 95.25 68 VAL A C 1
ATOM 507 O O . VAL A 1 68 ? -4.412 -9.120 -10.035 1.00 95.25 68 VAL A O 1
ATOM 510 N N . LEU A 1 69 ? -5.284 -9.204 -7.955 1.00 93.50 69 LEU A N 1
ATOM 511 C CA . LEU A 1 69 ? -4.039 -8.988 -7.222 1.00 93.50 69 LEU A CA 1
ATOM 512 C C . LEU A 1 69 ? -3.533 -10.321 -6.671 1.00 93.50 69 LEU A C 1
ATOM 514 O O . LEU A 1 69 ? -4.274 -11.038 -6.001 1.00 93.50 69 LEU A O 1
ATOM 518 N N . VAL A 1 70 ? -2.272 -10.637 -6.945 1.00 90.50 70 VAL A N 1
ATOM 519 C CA . VAL A 1 70 ? -1.600 -11.852 -6.480 1.00 90.50 70 VAL A CA 1
ATOM 520 C C . VAL A 1 70 ? -0.373 -11.441 -5.680 1.00 90.50 70 VAL A C 1
ATOM 522 O O . VAL A 1 70 ? 0.619 -10.986 -6.244 1.00 90.50 70 VAL A O 1
ATOM 525 N N . ASP A 1 71 ? -0.444 -11.580 -4.361 1.00 86.56 71 ASP A N 1
ATOM 526 C CA . ASP A 1 71 ? 0.703 -11.337 -3.489 1.00 86.56 71 ASP A CA 1
ATOM 527 C C . ASP A 1 71 ? 1.702 -12.493 -3.614 1.00 86.56 71 ASP A C 1
ATOM 529 O O . ASP A 1 71 ? 1.358 -13.651 -3.356 1.00 86.56 71 ASP A O 1
ATOM 533 N N . THR A 1 72 ? 2.925 -12.194 -4.053 1.00 65.69 72 THR A N 1
ATOM 534 C CA . THR A 1 72 ? 3.996 -13.191 -4.120 1.00 65.69 72 THR A CA 1
ATOM 535 C C . THR A 1 72 ? 4.795 -13.088 -2.828 1.00 65.69 72 THR A C 1
ATOM 537 O O . THR A 1 72 ? 5.522 -12.112 -2.644 1.00 65.69 72 THR A O 1
ATOM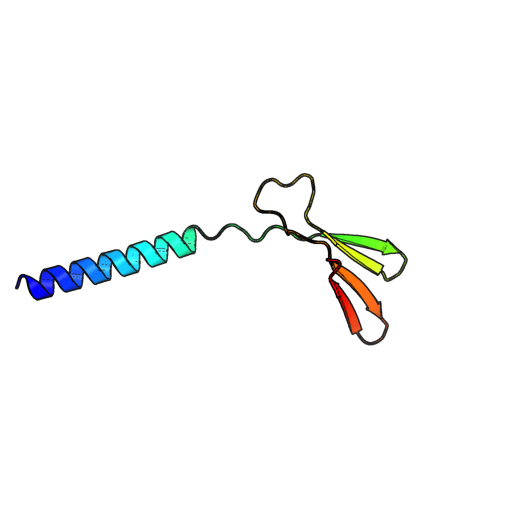 540 N N . LYS A 1 73 ? 4.609 -14.056 -1.925 1.00 59.53 73 LYS A N 1
ATOM 541 C CA . LYS A 1 73 ? 5.413 -14.181 -0.702 1.00 59.53 73 LYS A CA 1
ATOM 542 C C . LYS A 1 73 ? 6.845 -14.599 -1.003 1.00 59.53 73 LYS A C 1
ATOM 544 O O . LYS A 1 73 ? 7.019 -15.430 -1.923 1.00 59.53 73 LYS A O 1
#

Radius of gyration: 22.01 Å; Cα contacts (8 Å, |Δi|>4): 78; chains: 1; bounding box: 31×39×63 Å

pLDDT: mean 87.14, std 9.93, range [59.53, 98.0]

Mean predicted aligned error: 8.22 Å

Organism: NCBI:txid408172

Foldseek 3Di:
DVVVVVVVVVVVVVVVVVVVVVVPPDDPQDWDWDDPDVQKTKTFGDPVDDDDGDPFIWIWGQDPVGIDIHTDD

Nearest PDB structures (foldseek):
  6cim-assembly1_B  TM=7.762E-01  e=9.493E-01  Mus musculus
  6cil-assembly1_B  TM=7.722E-01  e=1.009E+00  Mus musculus
  5ze2-assembly1_B  TM=7.808E-01  e=1.141E+00  Mus musculus
  6dbr-assembly1_B  TM=7.275E-01  e=1.213E+00  Danio rerio
  6op7-assembly1_A  TM=6.247E-01  e=1.009E+00  Enterobacter cloacae

Secondary structure (DSSP, 8-state):
-HHHHHHHHHHHHHHHHHHHHHHTPPPPPPEEEEEEETTEEEEEE-TT--S---SSEEEEEEETTEEEEEEE-